Protein AF-A0A358KK95-F1 (afdb_monomer)

Nearest PDB structures (foldseek):
  2dyy-assembly1_A  TM=9.767E-01  e=8.938E-07  Pyrococcus horikoshii
  8qou-assembly2_B  TM=9.530E-01  e=6.841E-07  Capra hircus
  3r0p-assembly2_C  TM=9.737E-01  e=1.092E-06  uncultured organism
  5v4d-assembly2_F  TM=9.640E-01  e=2.435E-06  Yersinia pestis
  3mqw-assembly2_F  TM=8.732E-01  e=1.582E-05  Entamoeba histolytica

Structure (mmCIF, N/CA/C/O backbone):
data_AF-A0A358KK95-F1
#
_entry.id   AF-A0A358KK95-F1
#
loop_
_atom_site.group_PDB
_atom_site.id
_atom_site.type_symbol
_atom_site.label_atom_id
_atom_site.label_alt_id
_atom_site.label_comp_id
_atom_site.label_asym_id
_atom_site.label_entity_id
_atom_site.label_seq_id
_atom_site.pdbx_PDB_ins_code
_atom_site.Cartn_x
_atom_site.Cartn_y
_atom_site.Cartn_z
_atom_site.occupancy
_atom_site.B_iso_or_equiv
_atom_site.auth_seq_id
_atom_site.auth_comp_id
_atom_site.auth_asym_id
_atom_site.auth_atom_id
_atom_site.pdbx_PDB_model_num
ATOM 1 N N . MET A 1 1 ? 39.813 -1.058 -47.748 1.00 62.06 1 MET A N 1
ATOM 2 C CA . MET A 1 1 ? 39.344 0.164 -47.045 1.00 62.06 1 MET A CA 1
ATOM 3 C C . MET A 1 1 ? 37.827 0.241 -46.863 1.00 62.06 1 MET A C 1
ATOM 5 O O . MET A 1 1 ? 37.410 0.538 -45.757 1.00 62.06 1 MET A O 1
ATOM 9 N N . LYS A 1 2 ? 36.994 -0.071 -47.870 1.00 60.91 2 LYS A N 1
ATOM 10 C CA . LYS A 1 2 ? 35.517 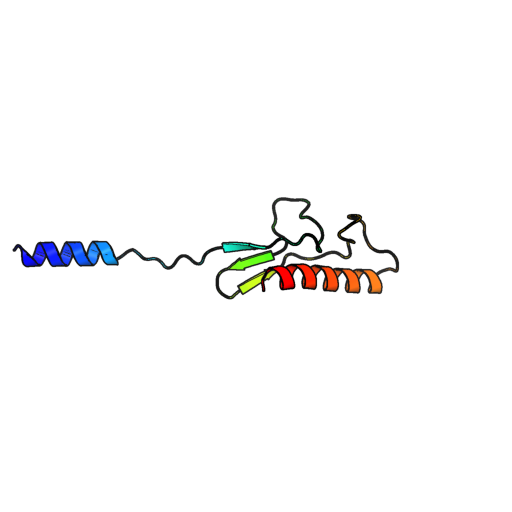-0.013 -47.751 1.00 60.91 2 LYS A CA 1
ATOM 11 C C . LYS A 1 2 ? 34.935 -0.980 -46.700 1.00 60.91 2 LYS A C 1
ATOM 13 O O . LYS A 1 2 ? 34.060 -0.595 -45.941 1.00 60.91 2 LYS A O 1
ATOM 18 N N . HIS A 1 3 ? 35.486 -2.192 -46.589 1.00 65.06 3 HIS A N 1
ATOM 19 C CA . HIS A 1 3 ? 35.051 -3.182 -45.591 1.00 65.06 3 HIS A CA 1
ATOM 20 C C . HIS A 1 3 ? 35.425 -2.808 -44.149 1.00 65.06 3 HIS A C 1
ATOM 22 O O . HIS A 1 3 ? 34.647 -3.064 -43.247 1.00 65.06 3 HIS A O 1
ATOM 28 N N . LEU A 1 4 ? 36.561 -2.132 -43.938 1.00 71.00 4 LEU A N 1
ATOM 29 C CA . LEU A 1 4 ? 37.001 -1.688 -42.608 1.00 71.00 4 LEU A CA 1
ATOM 30 C C . LEU A 1 4 ? 36.068 -0.610 -42.028 1.00 71.00 4 LEU A C 1
ATOM 32 O O . LEU A 1 4 ? 35.750 -0.639 -40.845 1.00 71.00 4 LEU A O 1
ATOM 36 N N . LEU A 1 5 ? 35.582 0.301 -42.878 1.00 69.38 5 LEU A N 1
ATOM 37 C CA . LEU A 1 5 ? 34.605 1.330 -42.501 1.00 69.38 5 LEU A CA 1
ATOM 38 C C . LEU A 1 5 ? 33.227 0.736 -42.168 1.00 69.38 5 LEU A C 1
ATOM 40 O O . LEU A 1 5 ? 32.584 1.186 -41.224 1.00 69.38 5 LEU A O 1
ATOM 44 N N . ILE A 1 6 ? 32.796 -0.299 -42.896 1.00 72.12 6 ILE A N 1
ATOM 45 C CA . ILE A 1 6 ? 31.520 -0.986 -42.637 1.00 72.12 6 ILE A CA 1
ATOM 46 C C . ILE A 1 6 ? 31.574 -1.738 -41.299 1.00 72.12 6 ILE A C 1
ATOM 48 O O . ILE A 1 6 ? 30.633 -1.645 -40.515 1.00 72.12 6 ILE A O 1
ATOM 52 N N . THR A 1 7 ? 32.683 -2.415 -40.985 1.00 67.25 7 THR A N 1
ATOM 53 C CA . THR A 1 7 ? 32.818 -3.139 -39.711 1.00 67.25 7 THR A CA 1
ATOM 54 C C . THR A 1 7 ? 32.833 -2.193 -38.507 1.00 67.25 7 THR A C 1
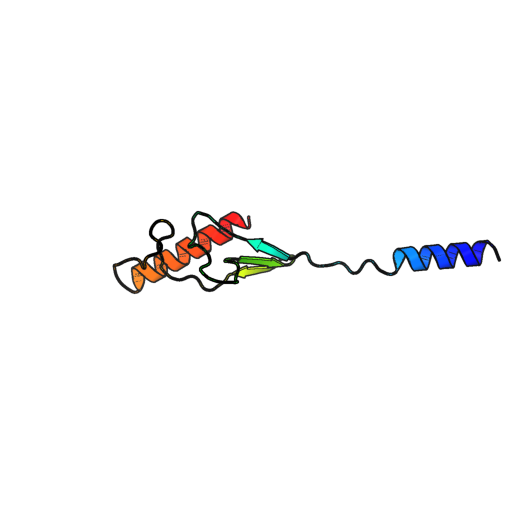ATOM 56 O O . THR A 1 7 ? 32.186 -2.478 -37.504 1.00 67.25 7 THR A O 1
ATOM 59 N N . ILE A 1 8 ? 33.501 -1.038 -38.608 1.00 71.12 8 ILE A N 1
ATOM 60 C CA . ILE A 1 8 ? 33.516 -0.027 -37.536 1.00 71.12 8 ILE A CA 1
ATOM 61 C C . ILE A 1 8 ? 32.111 0.559 -37.305 1.00 71.12 8 ILE A C 1
ATOM 63 O O . ILE A 1 8 ? 31.699 0.722 -36.157 1.00 71.12 8 ILE A O 1
ATOM 67 N N . ALA A 1 9 ? 31.345 0.813 -38.371 1.00 67.31 9 ALA A N 1
ATOM 68 C CA . ALA A 1 9 ? 29.975 1.317 -38.265 1.00 67.31 9 ALA A CA 1
ATOM 69 C C . ALA A 1 9 ? 29.015 0.309 -37.600 1.00 67.31 9 ALA A C 1
ATOM 71 O O . ALA A 1 9 ? 28.189 0.700 -36.777 1.00 67.31 9 ALA A O 1
ATOM 72 N N . VAL A 1 10 ? 29.149 -0.987 -37.903 1.00 67.19 10 VAL A N 1
ATOM 73 C CA . VAL A 1 10 ? 28.331 -2.051 -37.290 1.00 67.19 10 VAL A CA 1
ATOM 74 C C . VAL A 1 10 ? 28.663 -2.231 -35.804 1.00 67.19 10 VAL A C 1
ATOM 76 O O . VAL A 1 10 ? 27.755 -2.380 -34.992 1.00 67.19 10 VAL A O 1
ATOM 79 N N . VAL A 1 11 ? 29.940 -2.148 -35.418 1.00 64.94 11 VAL A N 1
ATOM 80 C CA . VAL A 1 11 ? 30.359 -2.246 -34.006 1.00 64.94 11 VAL A CA 1
ATOM 81 C C . VAL A 1 11 ? 29.874 -1.045 -33.181 1.00 64.94 11 VAL A C 1
ATOM 83 O O . VAL A 1 11 ? 29.436 -1.223 -32.047 1.00 64.94 11 VAL A O 1
ATOM 86 N N . LEU A 1 12 ? 29.873 0.165 -33.752 1.00 61.94 12 LEU A N 1
ATOM 87 C CA . LEU A 1 12 ? 29.352 1.369 -33.089 1.00 61.94 12 LEU A CA 1
ATOM 88 C C . LEU A 1 12 ? 27.825 1.348 -32.905 1.00 61.94 12 LEU A C 1
ATOM 90 O O . LEU A 1 12 ? 27.334 1.845 -31.896 1.00 61.94 12 LEU A O 1
ATOM 94 N N . LEU A 1 13 ? 27.076 0.747 -33.837 1.00 58.44 13 LEU A N 1
ATOM 95 C CA . LEU A 1 13 ? 25.615 0.613 -33.739 1.00 58.44 13 LEU A CA 1
ATOM 96 C C . LEU A 1 13 ? 25.170 -0.431 -32.701 1.00 58.44 13 LEU A C 1
ATOM 98 O O . LEU A 1 13 ? 24.089 -0.302 -32.133 1.00 58.44 13 LEU A O 1
ATOM 102 N N . VAL A 1 14 ? 25.995 -1.446 -32.434 1.00 62.66 14 VAL A N 1
ATOM 103 C CA . VAL A 1 14 ? 25.686 -2.535 -31.486 1.00 62.66 14 VAL A CA 1
ATOM 104 C C . VAL A 1 14 ? 26.207 -2.241 -30.064 1.00 62.66 14 VAL A C 1
ATOM 106 O O . VAL A 1 14 ? 25.766 -2.860 -29.100 1.00 62.66 14 VAL A O 1
ATOM 109 N N . GLY A 1 15 ? 27.104 -1.262 -29.898 1.00 58.72 15 GLY A N 1
ATOM 110 C CA . GLY A 1 15 ? 27.865 -1.043 -28.660 1.00 58.72 15 GLY A CA 1
ATOM 111 C C . GLY A 1 15 ? 27.138 -0.414 -27.459 1.00 58.72 15 GLY A C 1
ATOM 112 O O . GLY A 1 15 ? 27.724 -0.374 -26.382 1.00 58.72 15 GLY A O 1
ATOM 113 N N . CYS A 1 16 ? 25.893 0.064 -27.587 1.00 54.06 16 CYS A N 1
ATOM 114 C CA . CYS A 1 16 ? 25.241 0.861 -26.529 1.00 54.06 16 CYS A CA 1
ATOM 115 C C . CYS A 1 16 ? 23.835 0.390 -26.120 1.00 54.06 16 CYS A C 1
ATOM 117 O O . CYS A 1 16 ? 23.058 1.179 -25.584 1.00 54.06 16 CYS A O 1
ATOM 119 N N . ALA A 1 17 ? 23.493 -0.885 -26.305 1.00 55.19 17 ALA A N 1
ATOM 120 C CA . ALA A 1 17 ? 22.304 -1.450 -25.668 1.00 55.19 17 ALA A CA 1
ATOM 121 C C . ALA A 1 17 ? 22.614 -1.809 -24.201 1.00 55.19 17 ALA A C 1
ATOM 123 O O . ALA A 1 17 ? 22.724 -2.978 -23.839 1.00 55.19 17 ALA A O 1
ATOM 124 N N . HIS A 1 18 ? 22.782 -0.798 -23.341 1.00 56.50 18 HIS A N 1
ATOM 125 C CA . HIS A 1 18 ? 22.638 -1.014 -21.900 1.00 56.50 18 HIS A CA 1
ATOM 126 C C . HIS A 1 18 ? 21.191 -1.458 -21.663 1.00 56.50 18 HIS A C 1
ATOM 128 O O . HIS A 1 18 ? 20.264 -0.675 -21.870 1.00 56.50 18 HIS A O 1
ATOM 134 N N . GLY A 1 19 ? 20.993 -2.720 -21.276 1.00 62.50 19 GLY A N 1
ATOM 135 C CA . GLY A 1 19 ? 19.690 -3.227 -20.859 1.00 62.50 19 GLY A CA 1
ATOM 136 C C . GLY A 1 19 ? 19.207 -2.410 -19.668 1.00 62.50 19 GLY A C 1
ATOM 137 O O . GLY A 1 19 ? 19.677 -2.596 -18.548 1.00 62.50 19 GLY A O 1
ATOM 138 N N . THR A 1 20 ? 18.326 -1.443 -19.911 1.00 72.75 20 THR A N 1
ATOM 139 C CA . THR A 1 20 ? 17.757 -0.636 -18.837 1.00 72.75 20 THR A CA 1
ATOM 140 C C . THR A 1 20 ? 16.676 -1.459 -18.161 1.00 72.75 20 THR A C 1
ATOM 142 O O . THR A 1 20 ? 15.691 -1.854 -18.786 1.00 72.75 20 THR A O 1
ATOM 145 N N . VAL A 1 21 ? 16.860 -1.738 -16.872 1.00 81.62 21 VAL A N 1
ATOM 146 C CA . VAL A 1 21 ? 15.797 -2.331 -16.065 1.00 81.62 21 VAL A CA 1
ATOM 147 C C . VAL A 1 21 ? 14.710 -1.271 -15.907 1.00 81.62 21 VAL A C 1
ATOM 149 O O . VAL A 1 21 ? 14.926 -0.235 -15.279 1.00 81.62 21 VAL A O 1
ATOM 152 N N . GLN A 1 22 ? 13.557 -1.503 -16.532 1.00 89.12 22 GLN A N 1
ATOM 153 C CA . GLN A 1 22 ? 12.427 -0.584 -16.465 1.00 89.12 22 GLN A CA 1
ATOM 154 C C . GLN A 1 22 ? 11.826 -0.604 -15.057 1.00 89.12 22 GLN A C 1
ATOM 156 O O . GLN A 1 22 ? 11.600 -1.669 -14.481 1.00 89.12 22 GLN A O 1
ATOM 161 N N . ARG A 1 23 ? 11.568 0.587 -14.508 1.00 94.00 23 ARG A N 1
ATOM 162 C CA . ARG A 1 23 ? 10.860 0.765 -13.238 1.00 94.00 23 ARG A CA 1
ATOM 163 C C . ARG A 1 23 ? 9.387 1.041 -13.521 1.00 94.00 23 ARG A C 1
ATOM 165 O O . ARG A 1 23 ? 9.074 2.028 -14.184 1.00 94.00 23 ARG A O 1
ATOM 172 N N . LYS A 1 24 ? 8.490 0.244 -12.946 1.00 95.94 24 LYS A N 1
ATOM 173 C CA . LYS A 1 24 ? 7.038 0.454 -13.008 1.00 95.94 24 LYS A CA 1
ATOM 174 C C . LYS A 1 24 ? 6.499 0.751 -11.610 1.00 95.94 24 LYS A C 1
ATOM 176 O O . LYS A 1 24 ? 6.739 -0.016 -10.683 1.00 95.94 24 LYS A O 1
ATOM 181 N N . ALA A 1 25 ? 5.793 1.868 -11.445 1.00 96.62 25 ALA A N 1
ATOM 182 C CA . ALA A 1 25 ? 5.052 2.138 -10.214 1.00 96.62 25 ALA A CA 1
ATOM 183 C C . ALA A 1 25 ? 3.783 1.276 -10.176 1.00 96.62 25 ALA A C 1
ATOM 185 O O . ALA A 1 25 ? 3.105 1.141 -11.194 1.00 96.62 25 ALA A O 1
ATOM 186 N N . ILE A 1 26 ? 3.481 0.709 -9.010 1.00 96.81 26 ILE A N 1
ATOM 187 C CA . ILE A 1 26 ? 2.285 -0.091 -8.748 1.00 96.81 26 ILE A CA 1
ATOM 188 C C . ILE A 1 26 ? 1.408 0.672 -7.756 1.00 96.81 26 ILE A C 1
ATOM 190 O O . ILE A 1 26 ? 1.872 1.107 -6.696 1.00 96.81 26 ILE A O 1
ATOM 194 N N . THR A 1 27 ? 0.144 0.830 -8.122 1.00 95.12 27 THR A N 1
ATOM 195 C CA . THR A 1 27 ? -0.920 1.462 -7.340 1.00 95.12 27 THR A CA 1
ATOM 196 C C . THR A 1 27 ? -2.137 0.551 -7.384 1.00 95.12 27 THR A C 1
ATOM 198 O O . THR A 1 27 ? -2.339 -0.122 -8.388 1.00 95.12 27 THR A O 1
ATOM 201 N N . SER A 1 28 ? -2.935 0.544 -6.321 1.00 95.31 28 SER A N 1
ATOM 202 C CA . SER A 1 28 ? -4.181 -0.216 -6.238 1.00 95.31 28 SER A CA 1
ATOM 203 C C . SER A 1 28 ? -5.254 0.671 -5.632 1.00 95.31 28 SER A C 1
ATOM 205 O O . SER A 1 28 ? -4.970 1.360 -4.651 1.00 95.31 28 SER A O 1
ATOM 207 N N . ASP A 1 29 ? -6.458 0.631 -6.195 1.00 94.50 29 ASP A N 1
ATOM 208 C CA . ASP A 1 29 ? -7.630 1.306 -5.626 1.00 94.50 29 ASP A CA 1
ATOM 209 C C . ASP A 1 29 ? -8.135 0.585 -4.359 1.00 94.50 29 ASP A C 1
ATOM 211 O O . ASP A 1 29 ? -8.770 1.196 -3.503 1.00 94.50 29 ASP A O 1
ATOM 215 N N . ASP A 1 30 ? -7.772 -0.694 -4.195 1.00 95.31 30 ASP A N 1
ATOM 216 C CA . ASP A 1 30 ? -8.068 -1.514 -3.014 1.00 95.31 30 ASP A CA 1
ATOM 217 C C . ASP A 1 30 ? -7.020 -1.337 -1.891 1.00 95.31 30 ASP A C 1
ATOM 219 O O . ASP A 1 30 ? -7.078 -2.009 -0.859 1.00 95.31 30 ASP A O 1
ATOM 223 N N . ALA A 1 31 ? -6.043 -0.441 -2.072 1.00 94.88 31 ALA A N 1
ATOM 224 C CA . ALA A 1 31 ? -5.034 -0.099 -1.073 1.00 94.88 31 ALA A CA 1
ATOM 225 C C . ALA A 1 31 ? -5.079 1.404 -0.736 1.00 94.88 31 ALA A C 1
ATOM 227 O O . ALA A 1 31 ? -5.519 2.215 -1.551 1.00 94.88 31 ALA A O 1
ATOM 228 N N . PRO A 1 32 ? -4.605 1.821 0.453 1.00 94.06 32 PRO A N 1
ATOM 229 C CA . PRO A 1 32 ? -4.564 3.232 0.811 1.00 94.06 32 PRO A CA 1
ATOM 230 C C . PRO A 1 32 ? -3.764 4.056 -0.200 1.00 94.06 32 PRO A C 1
ATOM 232 O O . PRO A 1 32 ? -2.632 3.714 -0.558 1.00 94.06 32 PRO A O 1
ATOM 235 N N . ALA A 1 33 ? -4.338 5.183 -0.617 1.00 90.56 33 ALA A N 1
ATOM 236 C CA . ALA A 1 33 ? -3.671 6.112 -1.516 1.00 90.56 33 ALA A CA 1
ATOM 237 C C . ALA A 1 33 ? -2.361 6.639 -0.905 1.00 90.56 33 ALA A C 1
ATOM 239 O O . ALA A 1 33 ? -2.272 6.939 0.290 1.00 90.56 33 ALA A O 1
ATOM 240 N N . ALA A 1 34 ? -1.339 6.810 -1.745 1.00 88.75 34 ALA A N 1
ATOM 241 C CA . ALA A 1 34 ? -0.076 7.388 -1.313 1.00 88.75 34 ALA A CA 1
ATOM 242 C C . ALA A 1 34 ? -0.252 8.880 -0.976 1.00 88.75 34 ALA A C 1
ATOM 244 O O . ALA A 1 34 ? -0.421 9.717 -1.858 1.00 88.75 34 ALA A O 1
ATOM 245 N N . LEU A 1 35 ? -0.176 9.226 0.313 1.00 84.69 35 LEU A N 1
ATOM 246 C CA . LEU A 1 35 ? -0.321 10.605 0.817 1.00 84.69 35 LEU A CA 1
ATOM 247 C C . LEU A 1 35 ? 0.939 11.484 0.632 1.00 84.69 35 LEU A C 1
ATOM 249 O O . LEU A 1 35 ? 1.052 12.546 1.240 1.00 84.69 35 LEU A O 1
ATOM 253 N N . GLY A 1 36 ? 1.912 11.057 -0.176 1.00 86.62 36 GLY A N 1
ATOM 254 C CA . GLY A 1 36 ? 3.179 11.762 -0.381 1.00 86.62 36 GLY A CA 1
ATOM 255 C C . GLY A 1 36 ? 3.915 11.303 -1.644 1.00 86.62 36 GLY A C 1
ATOM 256 O O . GLY A 1 36 ? 3.372 10.503 -2.405 1.00 86.62 36 GLY A O 1
ATOM 257 N N . PRO A 1 37 ? 5.154 11.776 -1.886 1.00 92.75 37 PRO A N 1
ATOM 258 C CA . PRO A 1 37 ? 5.911 11.483 -3.106 1.00 92.75 37 PRO A CA 1
ATOM 259 C C . PRO A 1 37 ? 6.537 10.075 -3.081 1.00 92.75 37 PRO A C 1
ATOM 261 O O . PRO A 1 37 ? 7.754 9.914 -3.163 1.00 92.75 37 PRO A O 1
ATOM 264 N N . TYR A 1 38 ? 5.705 9.044 -2.948 1.00 93.50 38 TYR A N 1
ATOM 265 C CA . TYR A 1 38 ? 6.097 7.636 -2.983 1.00 93.50 38 TYR A CA 1
ATOM 266 C C . TYR A 1 38 ? 5.068 6.797 -3.756 1.00 93.50 38 TYR A C 1
ATOM 268 O O . TYR A 1 38 ? 3.971 7.260 -4.055 1.00 93.50 38 TYR A O 1
ATOM 276 N N . SER A 1 39 ? 5.431 5.558 -4.097 1.00 94.25 39 SER A N 1
ATOM 277 C CA . SER A 1 39 ? 4.527 4.586 -4.730 1.00 94.25 39 SER A CA 1
ATOM 278 C C . SER A 1 39 ? 4.253 3.430 -3.760 1.00 94.25 39 SER A C 1
ATOM 280 O O . SER A 1 39 ? 5.206 2.967 -3.126 1.00 94.25 39 SER A O 1
ATOM 282 N N . PRO A 1 40 ? 3.008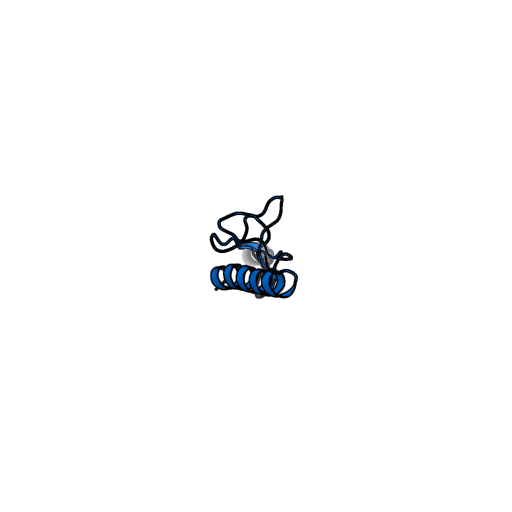 2.928 -3.638 1.00 95.31 40 PRO A N 1
ATOM 283 C CA . PRO A 1 40 ? 2.701 1.772 -2.790 1.00 95.31 40 PRO A CA 1
ATOM 284 C C . PRO A 1 40 ? 3.551 0.541 -3.123 1.00 95.31 40 PRO A C 1
ATOM 286 O O . PRO A 1 40 ? 4.037 -0.131 -2.214 1.00 95.31 40 PRO A O 1
ATOM 289 N N . GLY A 1 41 ? 3.810 0.306 -4.412 1.00 96.88 41 GLY A N 1
ATOM 290 C CA . GLY A 1 41 ? 4.787 -0.666 -4.889 1.00 96.88 41 GLY A CA 1
ATOM 291 C C . GLY A 1 41 ? 5.592 -0.142 -6.076 1.00 96.88 41 GLY A C 1
ATOM 292 O O . GLY A 1 41 ? 5.189 0.791 -6.776 1.00 96.88 41 GLY A O 1
ATOM 293 N N . VAL A 1 42 ? 6.755 -0.739 -6.305 1.00 97.38 42 VAL A N 1
ATOM 294 C CA . VAL A 1 42 ? 7.613 -0.469 -7.458 1.00 97.38 42 VAL A CA 1
ATOM 295 C C . VAL A 1 42 ? 8.195 -1.784 -7.964 1.00 97.38 42 VAL A C 1
ATOM 297 O O . VAL A 1 42 ? 8.924 -2.454 -7.235 1.00 97.38 42 VAL A O 1
ATOM 300 N N . GLN A 1 43 ? 7.931 -2.121 -9.222 1.00 96.94 43 GLN A N 1
ATOM 301 C CA . GLN A 1 43 ? 8.553 -3.255 -9.898 1.00 96.94 43 GLN A CA 1
ATOM 302 C C . GLN A 1 43 ? 9.813 -2.804 -10.646 1.00 96.94 43 GLN A C 1
ATOM 304 O O . GLN A 1 43 ? 9.784 -1.809 -11.377 1.00 96.94 43 GLN A O 1
ATOM 309 N N . VAL A 1 44 ? 10.915 -3.528 -10.455 1.00 96.06 44 VAL A N 1
ATOM 310 C CA . VAL A 1 44 ? 12.212 -3.317 -11.113 1.00 96.06 44 VAL A CA 1
ATOM 311 C C . VAL A 1 44 ? 12.754 -4.686 -11.515 1.00 96.06 44 VAL A C 1
ATOM 313 O O . VAL A 1 44 ? 13.264 -5.435 -10.682 1.00 96.06 44 VAL A O 1
ATOM 316 N N . GLY A 1 45 ? 12.623 -5.022 -12.800 1.00 92.31 45 GLY A N 1
ATOM 317 C CA . GLY A 1 45 ? 12.908 -6.374 -13.286 1.00 92.31 45 GLY A CA 1
ATOM 318 C C . GLY A 1 45 ? 12.009 -7.394 -12.583 1.00 92.31 45 GLY A C 1
ATOM 319 O O . GLY A 1 45 ? 10.794 -7.213 -12.531 1.00 92.31 45 GLY A O 1
ATOM 320 N N . GLU A 1 46 ? 12.623 -8.414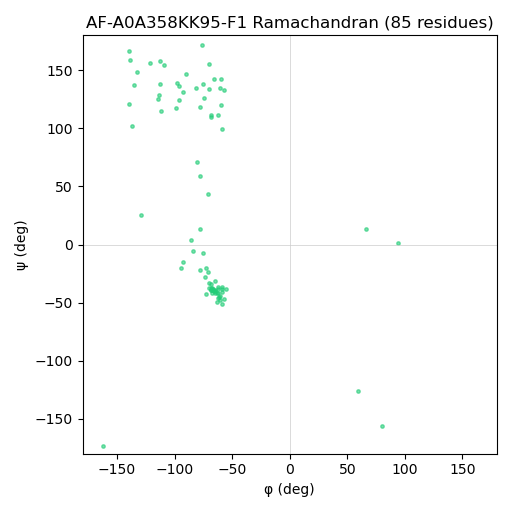 -11.987 1.00 92.38 46 GLU A N 1
ATOM 321 C CA . GLU A 1 46 ? 11.929 -9.485 -11.254 1.00 92.38 46 GLU A CA 1
ATOM 322 C C . GLU A 1 46 ? 11.598 -9.120 -9.798 1.00 92.38 46 GLU A C 1
ATOM 324 O O . GLU A 1 46 ? 10.954 -9.890 -9.088 1.00 92.38 46 GLU A O 1
ATOM 329 N N . PHE A 1 47 ? 12.055 -7.962 -9.316 1.00 95.50 47 PHE A N 1
ATOM 330 C CA . PHE A 1 47 ? 11.822 -7.544 -7.940 1.00 95.50 47 PHE A CA 1
ATOM 331 C C . PHE A 1 47 ? 10.614 -6.623 -7.844 1.00 95.50 47 PHE A C 1
ATOM 333 O O . PHE A 1 47 ? 10.484 -5.661 -8.602 1.00 95.50 47 PHE A O 1
ATOM 340 N N . LEU A 1 48 ? 9.786 -6.870 -6.834 1.00 96.69 48 LEU A N 1
ATOM 341 C CA . LEU A 1 48 ? 8.731 -5.968 -6.399 1.00 96.69 48 LEU A CA 1
ATOM 342 C C . LEU A 1 48 ? 9.084 -5.423 -5.015 1.00 96.69 48 LEU A C 1
ATOM 344 O O . LEU A 1 48 ? 9.165 -6.166 -4.038 1.00 96.69 48 LEU A O 1
ATOM 348 N N . LEU A 1 49 ? 9.309 -4.114 -4.940 1.00 96.81 49 LEU A N 1
ATOM 349 C CA . LEU A 1 49 ? 9.586 -3.404 -3.700 1.00 96.81 49 LEU A CA 1
ATOM 350 C C . LEU A 1 49 ? 8.292 -2.751 -3.219 1.00 96.81 49 LEU A C 1
ATOM 352 O O . LEU A 1 49 ? 7.739 -1.892 -3.906 1.00 96.81 49 LEU A O 1
ATOM 356 N N . LEU A 1 50 ? 7.818 -3.155 -2.044 1.00 96.56 50 LEU A N 1
ATOM 357 C CA . LEU A 1 50 ? 6.609 -2.614 -1.428 1.00 96.56 50 LEU A CA 1
ATOM 358 C C . LEU A 1 50 ? 6.967 -1.552 -0.389 1.00 96.56 50 LEU A C 1
ATOM 360 O O . LEU A 1 50 ? 7.896 -1.724 0.402 1.00 96.56 50 LEU A O 1
ATOM 364 N N . SER A 1 51 ? 6.202 -0.466 -0.372 1.00 96.00 51 SER A N 1
ATOM 365 C CA . SER A 1 51 ? 6.244 0.507 0.717 1.00 96.00 51 SER A CA 1
ATOM 366 C C . SER A 1 51 ? 5.645 -0.084 1.992 1.00 96.00 51 SER A C 1
ATOM 368 O O . SER A 1 51 ? 4.787 -0.969 1.941 1.00 96.00 51 SER A O 1
ATOM 370 N N . GLY A 1 52 ? 6.057 0.447 3.146 1.00 94.06 52 GLY A N 1
ATOM 371 C CA . GLY A 1 52 ? 5.448 0.098 4.426 1.00 94.06 52 GLY A CA 1
ATOM 372 C C . GLY A 1 52 ? 3.957 0.432 4.426 1.00 94.06 52 GLY A C 1
ATOM 373 O O . GLY A 1 52 ? 3.585 1.589 4.239 1.00 94.06 52 GLY A O 1
ATOM 374 N N . GLN A 1 53 ? 3.116 -0.581 4.629 1.00 95.25 53 GLN A N 1
ATOM 375 C CA . GLN A 1 53 ? 1.672 -0.407 4.743 1.00 95.25 53 GLN A CA 1
ATOM 376 C C . GLN A 1 53 ? 1.276 -0.183 6.203 1.00 95.25 53 GLN A C 1
ATOM 378 O O . GLN A 1 53 ? 1.879 -0.732 7.125 1.00 95.25 53 GLN A O 1
ATOM 383 N N . ILE A 1 54 ? 0.239 0.626 6.400 1.00 95.31 54 ILE A N 1
ATOM 384 C CA . ILE A 1 54 ? -0.382 0.904 7.699 1.00 95.31 54 ILE A CA 1
ATOM 385 C C . ILE A 1 54 ? -1.794 0.308 7.670 1.00 95.31 54 ILE A C 1
ATOM 387 O O . ILE A 1 54 ? -2.357 0.105 6.594 1.00 95.31 54 ILE A O 1
ATOM 391 N N . GLY A 1 55 ? -2.376 0.026 8.839 1.00 97.50 55 GLY A N 1
ATOM 392 C CA . GLY A 1 55 ? -3.736 -0.502 8.985 1.00 97.50 55 GLY A CA 1
ATOM 393 C C . GLY A 1 55 ? -4.829 0.522 8.665 1.00 97.50 55 GLY A C 1
ATOM 394 O O . GLY A 1 55 ? -5.775 0.666 9.434 1.00 97.50 55 GLY A O 1
ATOM 395 N N . LEU A 1 56 ? -4.667 1.288 7.584 1.00 97.31 56 LEU A N 1
ATOM 396 C CA . LEU A 1 56 ? -5.680 2.197 7.069 1.00 97.31 56 LEU A CA 1
ATOM 397 C C . LEU A 1 56 ? -6.678 1.410 6.224 1.00 97.31 56 LEU A C 1
ATOM 399 O O . LEU A 1 56 ? -6.281 0.602 5.387 1.00 97.31 56 LEU A O 1
ATOM 403 N N . ASN A 1 57 ? -7.962 1.674 6.423 1.00 96.69 57 ASN A N 1
ATOM 404 C CA . ASN A 1 57 ? -9.002 1.214 5.520 1.00 96.69 57 ASN A CA 1
ATOM 405 C C . ASN A 1 57 ? -8.951 2.074 4.232 1.00 96.69 57 ASN A C 1
ATOM 407 O O . ASN A 1 57 ? -8.977 3.305 4.342 1.00 96.69 57 ASN A O 1
ATOM 411 N N . PRO A 1 58 ? -8.859 1.462 3.037 1.00 95.19 58 PRO A N 1
ATOM 412 C CA . PRO A 1 58 ? -8.650 2.178 1.774 1.00 95.19 58 PRO A CA 1
ATOM 413 C C . PRO A 1 58 ? -9.820 3.096 1.392 1.00 95.19 58 PRO A C 1
ATOM 415 O O . PRO A 1 58 ? -9.592 4.168 0.843 1.00 95.19 58 PRO A O 1
ATOM 418 N N . GLU A 1 59 ? -11.054 2.738 1.756 1.00 95.25 59 GLU A N 1
ATOM 419 C CA . GLU A 1 59 ? -12.253 3.533 1.452 1.00 95.25 59 GLU A CA 1
ATOM 420 C C . GLU A 1 59 ? -12.337 4.805 2.307 1.00 95.25 59 GLU A C 1
ATOM 422 O O . GLU A 1 59 ? -12.687 5.884 1.832 1.00 95.25 59 GLU A O 1
ATOM 427 N N . SER A 1 60 ? -12.028 4.681 3.598 1.00 95.25 60 SER A N 1
ATOM 428 C CA . SER A 1 60 ? -12.175 5.773 4.567 1.00 95.25 60 SER A CA 1
ATOM 429 C C . SER A 1 60 ? -10.899 6.587 4.782 1.00 95.25 60 SER A C 1
ATOM 431 O O . SER A 1 60 ? -10.968 7.693 5.322 1.00 95.25 60 SER A O 1
ATOM 433 N N . GLY A 1 61 ? -9.732 6.034 4.438 1.00 94.00 61 GLY A N 1
ATOM 434 C CA . GLY A 1 61 ? -8.420 6.614 4.734 1.00 94.00 61 GLY A CA 1
ATOM 435 C C . GLY A 1 61 ? -8.079 6.678 6.230 1.00 94.00 61 GLY A C 1
ATOM 436 O O . GLY A 1 61 ? -7.148 7.386 6.613 1.00 94.00 61 GLY A O 1
ATOM 437 N N . LYS A 1 62 ? -8.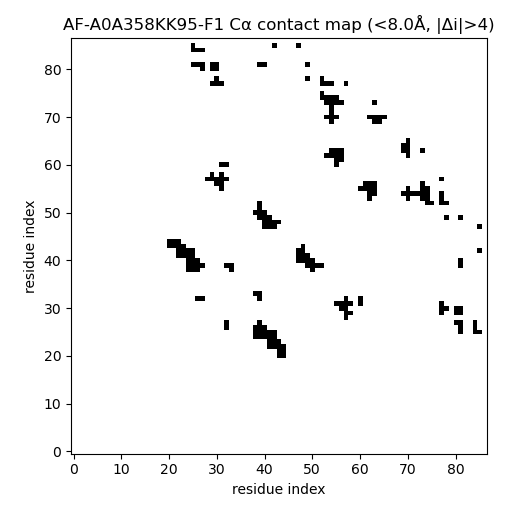829 5.978 7.094 1.00 96.19 62 LYS A N 1
ATOM 438 C CA . LYS A 1 62 ? -8.657 5.986 8.558 1.00 96.19 62 LYS A CA 1
ATOM 439 C C . LYS A 1 62 ? -8.091 4.668 9.066 1.00 96.19 62 LYS A C 1
ATOM 441 O O . LYS A 1 62 ? -8.290 3.626 8.450 1.00 96.19 62 LYS A O 1
ATOM 446 N N . LEU A 1 63 ? -7.420 4.712 10.217 1.00 96.94 63 LEU A N 1
ATOM 447 C CA . LEU A 1 63 ? -6.988 3.504 10.921 1.00 96.94 63 LEU A CA 1
ATOM 448 C C . LEU A 1 63 ? -8.198 2.657 11.309 1.00 96.94 63 LEU A C 1
ATOM 450 O O . LEU A 1 63 ? -9.169 3.185 11.851 1.00 96.94 63 LEU A O 1
ATOM 454 N N . VAL A 1 64 ? -8.106 1.351 11.069 1.00 98.06 64 VAL A N 1
ATOM 455 C CA . VAL A 1 64 ? -9.115 0.410 11.554 1.00 98.06 64 VAL A CA 1
ATOM 456 C C . VAL A 1 64 ? -9.103 0.349 13.082 1.00 98.06 64 VAL A C 1
ATOM 458 O O . VAL A 1 64 ? -8.052 0.428 13.734 1.00 98.06 64 VAL A O 1
ATOM 461 N N . GLU A 1 65 ? -10.298 0.221 13.652 1.00 97.81 65 GLU A N 1
ATOM 462 C CA . GLU A 1 65 ? -10.499 0.017 15.085 1.00 97.81 65 GLU A CA 1
ATOM 463 C C . GLU A 1 65 ? -10.181 -1.436 15.489 1.00 97.81 65 GLU A C 1
ATOM 465 O O . GLU A 1 65 ? -9.933 -2.290 14.644 1.00 97.81 65 GLU A O 1
ATOM 470 N N . GLY A 1 66 ? -10.157 -1.731 16.794 1.00 96.75 66 GLY A N 1
ATOM 471 C CA . GLY A 1 66 ? -9.865 -3.081 17.313 1.00 96.75 66 GLY A CA 1
ATOM 472 C C . GLY A 1 66 ? -8.396 -3.335 17.682 1.00 96.75 66 GLY A C 1
ATOM 473 O O . GLY A 1 66 ? -8.049 -4.408 18.174 1.00 96.75 66 GLY A O 1
ATOM 474 N N . GLY A 1 67 ? -7.532 -2.327 17.525 1.00 97.44 67 GLY A N 1
ATOM 475 C CA . GLY A 1 67 ? -6.151 -2.345 18.009 1.00 97.44 67 GLY A CA 1
ATOM 476 C C . GLY A 1 67 ? -5.190 -3.121 17.108 1.00 97.44 67 GLY A C 1
ATOM 477 O O . GLY A 1 67 ? -5.418 -3.273 15.910 1.00 97.44 67 GLY A O 1
ATOM 478 N N . ILE A 1 68 ? -4.079 -3.594 17.685 1.00 98.12 68 ILE A N 1
ATOM 479 C CA . ILE A 1 68 ? -2.941 -4.109 16.908 1.00 98.12 68 ILE A CA 1
ATOM 480 C C . ILE A 1 68 ? -3.313 -5.284 16.003 1.00 98.12 68 ILE A C 1
ATOM 482 O O . ILE A 1 68 ? -2.849 -5.339 14.874 1.00 98.12 68 ILE A O 1
ATOM 486 N N . LYS A 1 69 ? -4.181 -6.193 16.459 1.00 98.50 69 LYS A N 1
ATOM 487 C CA . LYS A 1 69 ? -4.562 -7.377 15.684 1.00 98.50 69 LYS A CA 1
ATOM 488 C C . LYS A 1 69 ? -5.286 -6.995 14.391 1.00 98.50 69 LYS A C 1
ATOM 490 O O . LYS A 1 69 ? -4.896 -7.457 13.322 1.00 98.50 69 LYS A O 1
ATOM 495 N N . GLU A 1 70 ? -6.289 -6.127 14.489 1.00 98.62 70 GLU A N 1
ATOM 496 C CA . GLU A 1 70 ? -7.066 -5.681 13.328 1.00 98.62 70 GLU A CA 1
ATOM 497 C C . GLU A 1 70 ? -6.232 -4.788 12.409 1.00 98.62 70 GLU A C 1
ATOM 499 O O . GL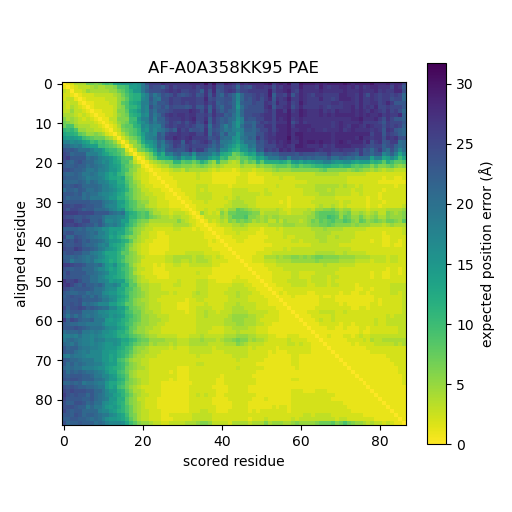U A 1 70 ? -6.276 -4.940 11.190 1.00 98.62 70 GLU A O 1
ATOM 504 N N . GLN A 1 71 ? -5.373 -3.933 12.971 1.00 98.56 71 GLN A N 1
ATOM 505 C CA . GLN A 1 71 ? -4.445 -3.138 12.170 1.00 98.56 71 GLN A CA 1
ATOM 506 C C . GLN A 1 71 ? -3.426 -4.011 11.437 1.00 98.56 71 GLN A C 1
ATOM 508 O O . GLN A 1 71 ? -3.176 -3.771 10.262 1.00 98.56 71 GLN A O 1
ATOM 513 N N . THR A 1 72 ? -2.868 -5.044 12.077 1.00 98.56 72 THR A N 1
ATOM 514 C CA . THR A 1 72 ? -1.976 -6.003 11.408 1.00 98.56 72 THR A CA 1
ATOM 515 C C . THR A 1 72 ? -2.705 -6.744 10.294 1.00 98.56 72 THR A C 1
ATOM 517 O O . THR A 1 72 ? -2.144 -6.895 9.212 1.00 98.56 72 THR A O 1
ATOM 520 N N . LYS A 1 73 ? -3.958 -7.159 10.516 1.00 98.62 73 LYS A N 1
ATOM 521 C CA . LYS A 1 73 ? -4.772 -7.763 9.459 1.00 98.62 73 LYS A CA 1
ATOM 522 C C . LYS A 1 73 ? -4.933 -6.802 8.277 1.00 98.62 73 LYS A C 1
ATOM 524 O O . LYS A 1 73 ? -4.601 -7.173 7.158 1.00 98.62 73 LYS A O 1
ATOM 529 N N . GLN A 1 74 ? -5.340 -5.560 8.532 1.00 98.62 74 GLN A N 1
ATOM 530 C CA . GLN A 1 74 ? -5.518 -4.557 7.482 1.00 98.62 74 GLN A CA 1
ATOM 531 C C . GLN A 1 74 ? -4.203 -4.233 6.752 1.00 98.62 74 GLN A C 1
ATOM 533 O O . GLN A 1 74 ? -4.211 -4.052 5.541 1.00 98.62 74 GLN A O 1
ATOM 538 N N . VAL A 1 75 ? -3.060 -4.205 7.450 1.00 98.38 75 VAL A N 1
ATOM 539 C CA . VAL A 1 75 ? -1.731 -4.067 6.823 1.00 98.38 75 VAL A CA 1
ATOM 540 C C . VAL A 1 75 ? -1.491 -5.183 5.805 1.00 98.38 75 VAL A C 1
ATOM 542 O O . VAL A 1 75 ? -1.044 -4.903 4.694 1.00 98.38 75 VAL A O 1
ATOM 545 N N . LEU A 1 76 ? -1.785 -6.434 6.170 1.00 98.50 76 LEU A N 1
ATOM 546 C CA . LEU A 1 76 ? -1.613 -7.585 5.282 1.00 98.50 76 LEU A CA 1
ATOM 547 C C . LEU A 1 76 ? -2.603 -7.561 4.112 1.00 98.50 76 LEU A C 1
ATOM 549 O O . LEU A 1 76 ? -2.202 -7.861 2.990 1.00 98.50 76 LEU A O 1
ATOM 553 N N . ASP A 1 77 ? -3.850 -7.154 4.350 1.00 98.38 77 ASP A N 1
ATOM 554 C CA . ASP A 1 77 ? -4.856 -6.987 3.295 1.00 98.38 77 ASP A CA 1
ATOM 555 C C . ASP A 1 77 ? -4.410 -5.913 2.281 1.00 98.38 77 ASP A C 1
ATOM 557 O O . ASP A 1 77 ? -4.420 -6.154 1.074 1.00 98.38 77 ASP A O 1
ATOM 561 N N . ASN A 1 78 ? -3.914 -4.768 2.765 1.00 98.00 78 ASN A N 1
ATOM 562 C CA . ASN A 1 78 ? -3.397 -3.678 1.932 1.00 98.00 78 ASN A CA 1
ATOM 563 C C . ASN A 1 78 ? -2.168 -4.111 1.113 1.00 98.00 78 ASN A C 1
ATOM 565 O O . ASN A 1 78 ? -2.061 -3.790 -0.070 1.00 98.00 78 ASN A O 1
ATOM 569 N N .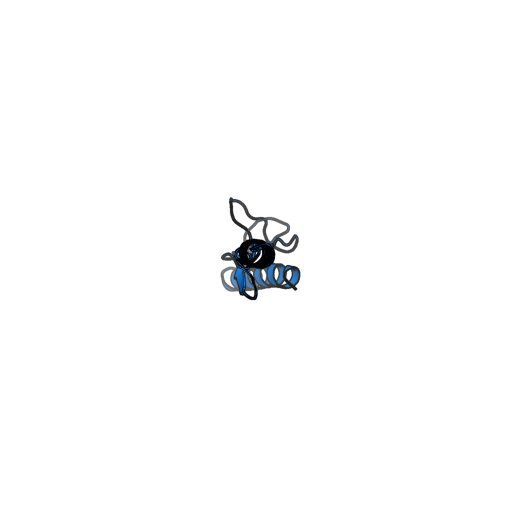 LEU A 1 79 ? -1.240 -4.864 1.718 1.00 98.00 79 LEU A N 1
ATOM 570 C CA . LEU A 1 79 ? -0.112 -5.465 0.994 1.00 98.00 79 LEU A CA 1
ATOM 571 C C . LEU A 1 79 ? -0.606 -6.425 -0.096 1.00 98.00 79 LEU A C 1
ATOM 573 O O . LEU A 1 79 ? -0.110 -6.375 -1.220 1.00 98.00 79 LEU A O 1
ATOM 577 N N . GLY A 1 80 ? -1.592 -7.266 0.224 1.00 98.00 80 GLY A N 1
ATOM 578 C CA . GLY A 1 80 ? -2.214 -8.199 -0.713 1.00 98.00 80 GLY A CA 1
ATOM 579 C C . GLY A 1 80 ? -2.842 -7.505 -1.922 1.00 98.00 80 GLY A C 1
ATOM 580 O O . GLY A 1 80 ? -2.666 -7.975 -3.044 1.00 98.00 80 GLY A O 1
ATOM 581 N N . ALA A 1 81 ? -3.504 -6.364 -1.720 1.00 98.00 81 ALA A N 1
ATOM 582 C CA . ALA A 1 81 ? -4.067 -5.556 -2.802 1.00 98.00 81 ALA A CA 1
ATOM 583 C C . ALA A 1 81 ? -2.986 -5.032 -3.765 1.00 98.00 81 ALA A C 1
ATOM 585 O O . ALA A 1 81 ? -3.109 -5.187 -4.979 1.00 98.00 81 ALA A O 1
ATOM 586 N N . VAL A 1 82 ? -1.879 -4.490 -3.241 1.00 97.25 82 VAL A N 1
ATOM 587 C CA . VAL A 1 82 ? -0.760 -4.017 -4.081 1.00 97.25 82 VAL A CA 1
ATOM 588 C C . VAL A 1 82 ? -0.070 -5.175 -4.809 1.00 97.25 82 VAL A C 1
ATOM 590 O O . VAL A 1 82 ? 0.301 -5.026 -5.972 1.00 97.25 82 VAL A O 1
ATOM 593 N N . LEU A 1 83 ? 0.094 -6.326 -4.148 1.00 97.38 83 LEU A N 1
ATOM 594 C CA . LEU A 1 83 ? 0.634 -7.536 -4.774 1.00 97.38 83 LEU A CA 1
ATOM 595 C C . LEU A 1 83 ? -0.247 -7.996 -5.938 1.00 97.38 83 LEU A C 1
ATOM 597 O O . LEU A 1 83 ? 0.265 -8.215 -7.027 1.00 97.38 83 LEU A O 1
ATOM 601 N N . LYS A 1 84 ? -1.566 -8.060 -5.734 1.00 97.75 84 LYS A N 1
ATOM 602 C CA . LYS A 1 84 ? -2.531 -8.471 -6.760 1.00 97.75 84 LYS A CA 1
ATOM 603 C C . LYS A 1 84 ? -2.496 -7.577 -8.006 1.00 97.75 84 LYS A C 1
ATOM 605 O O . LYS A 1 84 ? -2.639 -8.089 -9.111 1.00 97.75 84 LYS A O 1
ATOM 610 N N . GLU A 1 85 ? -2.280 -6.271 -7.846 1.00 96.62 85 GLU A N 1
ATOM 611 C CA . GLU A 1 85 ? -2.106 -5.343 -8.978 1.00 96.62 85 GLU A CA 1
ATOM 612 C C . GLU A 1 85 ? -0.774 -5.520 -9.722 1.00 96.62 85 GLU A C 1
ATOM 614 O O . GLU A 1 85 ? -0.647 -5.149 -10.892 1.00 96.62 85 GLU A O 1
ATOM 619 N N . ALA A 1 86 ? 0.244 -6.071 -9.060 1.00 95.12 86 ALA A N 1
ATOM 620 C CA . ALA A 1 86 ? 1.522 -6.365 -9.697 1.00 95.12 86 ALA A CA 1
ATOM 621 C C . ALA A 1 86 ? 1.482 -7.643 -10.560 1.00 95.12 86 ALA A C 1
ATOM 623 O O . ALA A 1 86 ? 2.300 -7.755 -11.478 1.00 95.12 86 ALA A O 1
ATOM 624 N N . GLY A 1 87 ? 0.527 -8.547 -10.308 1.00 93.06 87 GLY A N 1
ATOM 625 C CA . GLY A 1 87 ? 0.332 -9.829 -11.004 1.00 93.06 87 GLY A CA 1
ATOM 626 C C . GLY A 1 87 ? 0.512 -11.039 -10.097 1.00 93.06 87 GLY A C 1
ATOM 627 O O . GLY A 1 87 ? 0.480 -12.159 -10.653 1.00 93.06 87 GLY A O 1
#

Foldseek 3Di:
DVVVVVVVVVCVVPPDPPPAFDKDAFDFLQAADDPDDDGQWIDGPPDIDGDQGWCAGRVVRDHDPPPDVSRVVSSVSNVVRRVVRVD

Secondary structure (DSSP, 8-state):
-HHHHHHHHHHHHHTT------EEEE--TTS----SS--SEEEETTEEEEPPP-SB-TTT-SBPSS-HHHHHHHHHHHHHHHHHHH-

pLDDT: mean 88.25, std 13.79, range [54.06, 98.62]

Solvent-accessible surface area (backbone atoms only — not comparable to full-atom values): 5190 Å² total; per-residue (Å²): 113,73,66,60,56,51,52,53,53,54,52,62,74,65,70,71,77,73,84,73,72,61,75,45,79,36,75,37,87,70,17,60,75,66,93,56,103,63,55,58,24,36,35,47,69,95,44,75,49,68,49,91,67,60,25,39,40,41,91,77,70,40,72,50,71,82,49,71,67,44,20,52,50,35,19,52,50,32,50,48,31,43,49,61,65,74,106

Sequence (87 aa):
MKHLLITIAVVLLVGCAHGTVQRKAITSDDAPAALGPYSPGVQVGEFLLLSGQIGLNPESGKLVEGGIKEQTKQVLDNLGAVLKEAG

Mean predicted aligned error: 9.06 Å

Radius of gyration: 22.52 Å; Cα contacts (8 Å, |Δi|>4): 116; chains: 1; bounding box: 52×22×66 Å

=== Feature glossary ===
Feature key, reading from the visual/contextual features back to the raw sequence:

Rendered structure images. Structure images are PyMOL renders from six orthogonal camera directions. Cartoon representation draws helices as coils and strands as arrows; sticks sho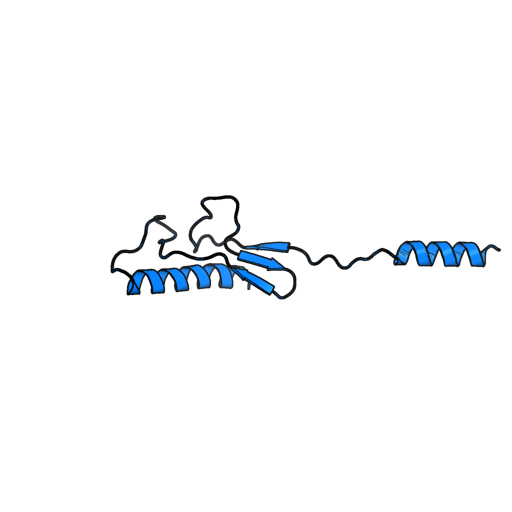ws the backbone as bonds; surface shows the solvent-excluded envelope. Rainbow coloring maps sequence position to hue (blue→red, N→C); chain coloring assigns a distinct color per polypeptide.

Contact-map, Ramachandran, and PAE plots. Three diagnostic plots accompany the record. The Cα contact map visualizes the tertiary structure as a 2D adjacency matrix (8 Å cutoff, sequence-local contacts suppressed). The Ramachandran plot shows the distribution of backbone (φ, ψ) torsions, with points in the α and β basins reflecting secondary structure content. The PAE plot shows AlphaFold's inter-residue confidence as a color matrix.

InterPro / GO / CATH / organism. The annotation block draws on four external resources. InterPro: which protein families and domains the sequence belongs to. GO: standardized terms for what the protein does, what process it participates in, and where in the cell it acts. CATH: which structural fold it has in the CATH hierarchy. Organism: the species of origin.

Nearest PDB structures. Structural nearest neighbors (via Foldseek easy-search vs the PDB). Reported per hit: target PDB id, E-value, and alignment TM-score. A TM-score above ~0.5 is the conventional threshold for 'same fold'.

Predicted aligned error. Predicted aligned error is AlphaFold's pairwise confidence. Unlike pLDDT (per-residue), PAE is per-residue-pair and captures whether two parts of the structure are correctly placed relative to each other. Units are ångströms of expected positional error.

Solvent-accessible surface area. SASA measures how much of the protein is reachable by solvent. It is computed by rolling a water-sized probe over the atomic surface and summing the exposed area (Å²). Per-residue SASA distinguishes core (buried, low SASA) from surface (exposed, high SASA) residues; total SASA is a whole-molecule size measure.

B-factor. Crystallographic B-factors measure how much each atom's electron density is smeared out, in Å². They rise in mobile loops and surface residues and fall in the buried interior. In AlphaFold models this column is repurposed to hold pLDDT instead.

pLDDT. For AlphaFold models, the B-factor field carries pLDDT — the model's own estimate of l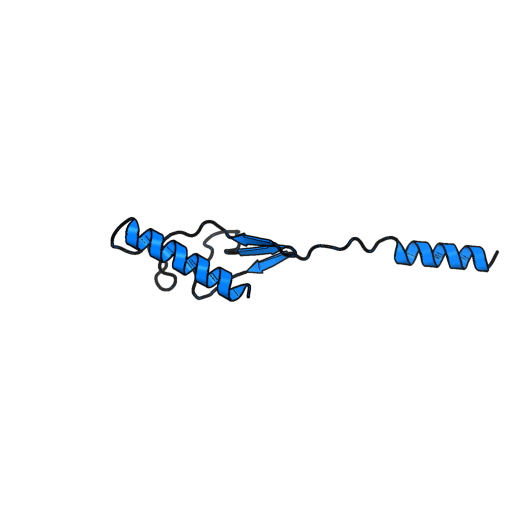ocal accuracy on a 0–100 scale. Regions with pLDDT<50 should be treated as essentially unmodeled; they often correspond to intrinsically disordered segments.

Backbone torsions (φ/ψ). φ (phi) and ψ (psi) are the two rotatable backbone dihedrals per residue: φ is the C(i-1)–N–Cα–C torsion, ψ is the N–Cα–C–N(i+1) torsion, both in degrees on (−180°, 180°]. α-helical residues cluster near (−60°, −45°); β-strand residues near (−120°, +130°). A Ramachandran plot is simply a scatter of (φ, ψ) for every residue.

Radius of gyration, Cα contacts, bounding box. Radius of gyration (Rg) is the root-mean-square distance of Cα atoms from their centroid — a single number for overall size and compactness. A globular domain of N residues has Rg ≈ 2.2·N^0.38 Å; an extended or disordered chain has a much larger Rg. The Cα contact count is the number of residue pairs whose Cα atoms are within 8 Å and are more than four positions apart in sequence — a standard proxy for tertiary packing density. The bounding box is the smallest axis-aligned box enclosing all Cα atoms.

Secondary structure (3-state, P-SEA). Three-state secondary structure (P-SEA) collapses the eight DSSP classes into helix (a), strand (b), and coil (c). P-SEA assigns these from Cα geometry alone — distances and angles — without requiring backbone oxygens, so it works on any Cα trace.

Secondary structure (8-state, DSSP). Secondary structure is the local, repeating backbone conformation. DSSP classifies it into eight states by reading the hydrogen-bond network: three helix types (H, G, I), two β types (E, B), two non-regular types (T, S), and unstructured coil (-).

Foldseek 3Di. The Foldseek 3Di string encodes local tertiary geometry as a 20-letter alphabet — one character per residue — derived from the relative positions of nearby Cα atoms. Unlike the amino-acid sequence, 3Di is a direct function of the 3D structure, so two proteins with the same fold have similar 3Di strings even at low sequence identity.

mmCIF coordinates. Structure coordinates are given as an mmCIF _atom_site loop: one row per atom with element, residue name, chain id, sequence number, and x/y/z position in Å. Only the four main-chain atoms per residue are included here; side chains are omitted to keep the record compact.

Sequence. This is the polypeptide sequence — one letter per residue, N-terminus first. Length ranges from a few dozen residues for small domains to over a thousand for large multi-domain proteins.